Protein AF-A0A5J4N4S5-F1 (afdb_monomer_lite)

pLDDT: mean 73.54, std 13.61, range [40.72, 89.31]

Radius of gyration: 16.89 Å; chains: 1; bounding box: 36×42×38 Å

Sequence (100 aa):
EQTCIITIFRRLGCKFCRLEAVNLSHLKPALDKRNVKLIGISFDKDGVKEFTDGEYFKGELFLDPERKTYEALAFKRVSMFSGFLSLFTKAGRDLNAKAN

Secondary structure (DSSP, 8-state):
---EEEEEES-TT-HHHHHHHHHHHHHHHHHHTTT-EEEEEE--STTHHHHHHTT---SEEEE-TT-HHHHHTT-----HHHHHHHHHSHHHHHHHHTT-

Foldseek 3Di:
DAAEDEAEDEELPDPVSLQVQQVVQVCVVVCVVVRYAYEYEYLYDPNVVVSVVVPSHPGHYYHDVVCVVVVVVVVDPPPVVNVVVVCVDPVVVVVVVVVD

Organism: NCBI:txid34504

Structure (mmCIF, N/CA/C/O backbone):
data_AF-A0A5J4N4S5-F1
#
_entry.id   AF-A0A5J4N4S5-F1
#
loop_
_atom_site.group_PDB
_atom_site.id
_atom_site.type_symbol
_atom_site.label_atom_id
_atom_site.label_alt_id
_atom_site.label_comp_id
_atom_site.label_asym_id
_atom_site.label_entity_id
_atom_site.label_seq_id
_atom_site.pdbx_PDB_ins_code
_atom_site.Cartn_x
_atom_site.Cartn_y
_atom_site.Cartn_z
_atom_site.occupancy
_atom_site.B_iso_or_equiv
_atom_site.auth_seq_id
_atom_site.auth_comp_id
_atom_site.auth_asym_id
_atom_site.auth_atom_id
_atom_site.pdbx_PDB_model_num
ATOM 1 N N . GLU A 1 1 ? -3.512 -14.148 17.069 1.00 55.34 1 GLU A N 1
ATOM 2 C CA . GLU A 1 1 ? -3.448 -14.011 15.600 1.00 55.34 1 GLU A CA 1
ATOM 3 C C . GLU A 1 1 ? -4.281 -12.805 15.200 1.00 55.34 1 GLU A C 1
ATOM 5 O O . GLU A 1 1 ? -5.383 -12.661 15.714 1.00 55.34 1 GLU A O 1
ATOM 10 N N . GLN A 1 2 ? -3.739 -11.897 14.391 1.00 75.94 2 GLN A N 1
ATOM 11 C CA . GLN A 1 2 ? -4.435 -10.685 13.952 1.00 75.94 2 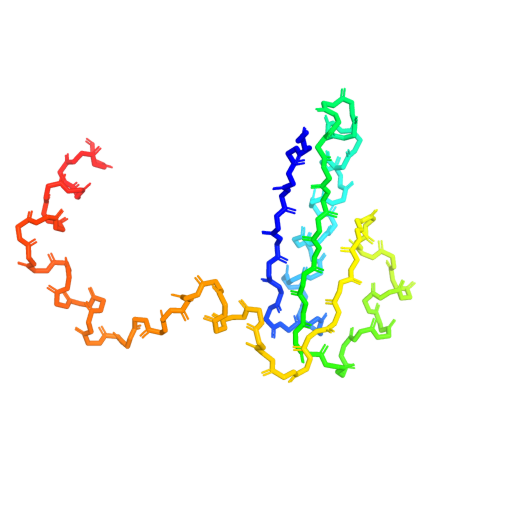GLN A CA 1
ATOM 12 C C . GLN A 1 2 ? -4.555 -10.729 12.431 1.00 75.94 2 GLN A C 1
ATOM 14 O O . GLN A 1 2 ? -3.578 -11.036 11.751 1.00 75.94 2 GLN A O 1
ATOM 19 N N . THR A 1 3 ? -5.743 -10.460 11.894 1.00 85.38 3 THR A N 1
ATOM 20 C CA . THR A 1 3 ? -5.949 -10.424 10.444 1.00 85.38 3 THR A CA 1
ATOM 21 C C . THR A 1 3 ? -5.302 -9.165 9.873 1.00 85.38 3 THR A C 1
ATOM 23 O O . THR A 1 3 ? -5.529 -8.059 10.362 1.00 85.38 3 THR A O 1
ATOM 26 N N . CYS A 1 4 ? -4.508 -9.330 8.821 1.00 87.25 4 CYS A N 1
ATOM 27 C CA . CYS A 1 4 ? -3.814 -8.237 8.152 1.00 87.25 4 CYS A CA 1
ATOM 28 C C . CYS A 1 4 ? -4.178 -8.251 6.670 1.00 87.25 4 CYS A C 1
ATOM 30 O O . CYS A 1 4 ? -4.159 -9.303 6.033 1.00 87.25 4 CYS A O 1
ATOM 32 N N . ILE A 1 5 ? -4.453 -7.081 6.109 1.00 85.75 5 ILE A N 1
ATOM 33 C CA . ILE A 1 5 ? -4.543 -6.868 4.670 1.00 85.75 5 ILE A CA 1
ATOM 34 C C . ILE A 1 5 ? -3.209 -6.289 4.224 1.00 85.75 5 ILE A C 1
ATOM 36 O O . ILE A 1 5 ? -2.833 -5.193 4.637 1.00 85.75 5 ILE A O 1
ATOM 40 N N . ILE A 1 6 ? -2.507 -7.036 3.377 1.00 85.94 6 ILE A N 1
ATOM 41 C CA . ILE A 1 6 ? -1.227 -6.628 2.806 1.00 85.94 6 ILE A CA 1
ATOM 42 C C . ILE A 1 6 ? -1.481 -6.157 1.376 1.00 85.94 6 ILE A C 1
ATOM 44 O O . ILE A 1 6 ? -1.921 -6.926 0.525 1.00 85.94 6 ILE A O 1
ATOM 48 N N . THR A 1 7 ? -1.201 -4.886 1.115 1.00 84.62 7 THR A N 1
ATOM 49 C CA . THR A 1 7 ? -1.298 -4.262 -0.205 1.00 84.62 7 THR A CA 1
ATOM 50 C C . THR A 1 7 ? 0.099 -4.015 -0.737 1.00 84.62 7 THR A C 1
ATOM 52 O O . THR A 1 7 ? 0.934 -3.439 -0.046 1.00 84.62 7 THR A O 1
ATOM 55 N N . ILE A 1 8 ? 0.361 -4.422 -1.976 1.00 82.81 8 ILE A N 1
ATOM 56 C CA . ILE A 1 8 ? 1.680 -4.270 -2.582 1.00 82.81 8 ILE A CA 1
ATOM 57 C C . ILE A 1 8 ? 1.629 -3.188 -3.653 1.00 82.81 8 ILE A C 1
ATOM 59 O O . ILE A 1 8 ? 0.987 -3.342 -4.692 1.00 82.81 8 ILE A O 1
ATOM 63 N N . PHE A 1 9 ? 2.351 -2.098 -3.420 1.00 82.38 9 PHE A N 1
ATOM 64 C CA . PHE A 1 9 ? 2.462 -0.986 -4.348 1.00 82.38 9 PHE A CA 1
ATOM 65 C C . PHE A 1 9 ? 3.670 -1.180 -5.264 1.00 82.38 9 PHE A C 1
ATOM 67 O O . PHE A 1 9 ? 4.796 -1.407 -4.824 1.00 82.38 9 PHE A O 1
ATOM 74 N N . ARG A 1 10 ? 3.434 -1.094 -6.578 1.00 73.44 10 ARG A N 1
ATOM 75 C CA . ARG A 1 10 ? 4.492 -1.250 -7.588 1.00 73.44 10 ARG A CA 1
ATOM 76 C C . ARG A 1 10 ? 5.269 0.043 -7.848 1.00 73.44 10 ARG A C 1
ATOM 78 O O . ARG A 1 10 ? 6.444 -0.034 -8.183 1.00 73.44 10 ARG A O 1
ATOM 85 N N . ARG A 1 11 ? 4.608 1.205 -7.769 1.00 76.62 11 ARG A N 1
ATOM 86 C CA . ARG A 1 11 ? 5.211 2.544 -7.907 1.00 76.62 11 ARG A CA 1
ATOM 87 C C . ARG A 1 11 ? 4.420 3.562 -7.094 1.00 76.62 11 ARG A C 1
ATOM 89 O O . ARG A 1 11 ? 3.231 3.737 -7.353 1.00 76.62 11 ARG A O 1
ATOM 96 N N . LEU A 1 12 ? 5.070 4.258 -6.165 1.00 76.19 12 LEU A N 1
ATOM 97 C CA . LEU A 1 12 ? 4.408 5.245 -5.295 1.00 76.19 12 LEU A CA 1
ATOM 98 C C . LEU A 1 12 ? 4.179 6.592 -6.005 1.00 76.19 12 LEU A C 1
ATOM 100 O O . LEU A 1 12 ? 3.270 7.352 -5.667 1.00 76.19 12 LEU A O 1
ATOM 104 N N . GLY A 1 13 ? 4.934 6.852 -7.076 1.00 71.44 13 GLY A N 1
ATOM 105 C CA . GLY A 1 13 ? 4.760 8.031 -7.932 1.00 71.44 13 GLY A CA 1
ATOM 106 C C . GLY A 1 13 ? 3.550 7.988 -8.881 1.00 71.44 13 GLY A C 1
ATOM 107 O O . GLY A 1 13 ? 3.256 8.981 -9.542 1.00 71.44 13 GLY A O 1
ATOM 108 N N . CYS A 1 14 ? 2.831 6.865 -8.994 1.00 80.06 14 CYS A N 1
ATOM 109 C CA . CYS A 1 14 ? 1.707 6.738 -9.928 1.00 80.06 14 CYS A CA 1
ATOM 110 C C . CYS A 1 14 ? 0.408 7.330 -9.352 1.00 80.06 14 CYS A C 1
ATOM 112 O O . CYS A 1 14 ? -0.008 6.958 -8.255 1.00 80.06 14 CYS A O 1
ATOM 114 N N . LYS A 1 15 ? -0.298 8.172 -10.125 1.00 77.62 15 LYS A N 1
ATOM 115 C CA . LYS A 1 15 ? -1.592 8.767 -9.725 1.00 77.62 15 LYS A CA 1
ATOM 116 C C . LYS A 1 15 ? -2.640 7.716 -9.338 1.00 77.62 15 LYS A C 1
ATOM 118 O O . LYS A 1 15 ? -3.335 7.893 -8.345 1.00 77.62 15 LYS A O 1
ATOM 123 N N . PHE A 1 16 ? -2.712 6.608 -10.077 1.00 79.56 16 PHE A N 1
ATOM 124 C CA . PHE A 1 16 ? -3.633 5.509 -9.766 1.00 79.56 16 PHE A CA 1
ATOM 125 C C . PHE A 1 16 ? -3.292 4.825 -8.440 1.00 79.56 16 PHE A C 1
ATOM 127 O O . PHE A 1 16 ? -4.187 4.544 -7.653 1.00 79.56 16 PHE A O 1
ATOM 134 N N . CYS A 1 17 ? -2.005 4.605 -8.153 1.00 80.19 17 CYS A N 1
ATOM 135 C CA . CYS A 1 17 ? -1.586 4.003 -6.886 1.00 80.19 17 CYS A CA 1
ATOM 136 C C . CYS A 1 17 ? -1.888 4.918 -5.692 1.00 80.19 17 CYS A C 1
ATOM 138 O O . CYS A 1 17 ? -2.264 4.423 -4.635 1.00 80.19 17 CYS A O 1
ATOM 140 N N . ARG A 1 18 ? -1.777 6.243 -5.869 1.00 82.62 18 ARG A N 1
ATOM 141 C CA . ARG A 1 18 ? -2.182 7.226 -4.851 1.00 82.62 18 ARG A CA 1
ATOM 142 C C . ARG A 1 18 ? -3.689 7.210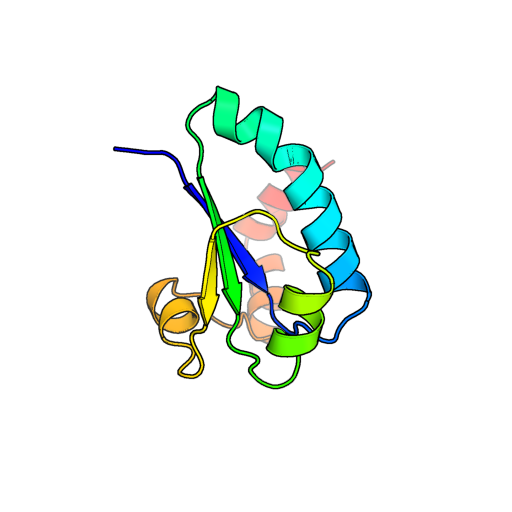 -4.614 1.00 82.62 18 ARG A C 1
ATOM 144 O O . ARG A 1 18 ? -4.112 7.183 -3.467 1.00 82.62 18 ARG A O 1
ATOM 151 N N . LEU A 1 19 ? -4.492 7.176 -5.679 1.00 84.81 19 LEU A N 1
ATOM 152 C CA . LEU A 1 19 ? -5.949 7.087 -5.559 1.00 84.81 19 LEU A CA 1
ATOM 153 C C . LEU A 1 19 ? -6.371 5.818 -4.807 1.00 84.81 19 LEU A C 1
ATOM 155 O O . LEU A 1 19 ? -7.189 5.884 -3.894 1.00 84.81 19 LEU A O 1
ATOM 159 N N . GLU A 1 20 ? -5.767 4.680 -5.146 1.00 83.75 20 GLU A N 1
ATOM 160 C CA . GLU A 1 20 ? -6.058 3.415 -4.474 1.00 83.75 20 GLU A CA 1
ATOM 161 C C . GLU A 1 20 ? -5.637 3.435 -3.000 1.00 83.75 20 GLU A C 1
ATOM 163 O O . GLU A 1 20 ? -6.377 2.976 -2.134 1.00 83.75 20 GLU A O 1
ATOM 168 N N . ALA A 1 21 ? -4.487 4.036 -2.683 1.00 85.81 21 ALA A N 1
ATOM 169 C CA . ALA A 1 21 ? -4.053 4.220 -1.302 1.00 85.81 21 ALA A CA 1
ATOM 170 C C . ALA A 1 21 ? -5.046 5.062 -0.482 1.00 85.81 21 ALA A C 1
ATOM 172 O O . ALA A 1 21 ? -5.349 4.708 0.661 1.00 85.81 21 ALA A O 1
ATOM 173 N N . VAL A 1 22 ? -5.606 6.121 -1.076 1.00 87.38 22 VAL A N 1
ATOM 174 C CA . VAL A 1 22 ? -6.639 6.952 -0.438 1.00 87.38 22 VAL A CA 1
ATOM 175 C C . VAL A 1 22 ? -7.922 6.149 -0.227 1.00 87.38 22 VAL A C 1
ATOM 177 O O . VAL A 1 22 ? -8.480 6.163 0.870 1.00 87.38 22 VAL A O 1
ATOM 180 N N . ASN A 1 23 ? -8.354 5.381 -1.230 1.00 87.06 23 ASN A N 1
ATOM 181 C CA . ASN A 1 23 ? -9.519 4.501 -1.111 1.00 87.06 23 ASN A CA 1
ATOM 182 C C . ASN A 1 23 ? -9.343 3.474 0.019 1.00 87.06 23 ASN A C 1
ATOM 184 O O . ASN A 1 23 ? -10.229 3.309 0.858 1.00 87.06 23 ASN A O 1
ATOM 188 N N . LEU A 1 24 ? -8.176 2.832 0.106 1.00 85.75 24 LEU A N 1
ATOM 189 C CA . LEU A 1 24 ? -7.848 1.906 1.194 1.00 85.75 24 LEU A CA 1
ATOM 190 C C . LEU A 1 24 ? -7.811 2.613 2.555 1.00 85.75 24 LEU A C 1
ATOM 192 O O . LEU A 1 24 ? -8.264 2.067 3.563 1.00 85.75 24 LEU A O 1
ATOM 196 N N . SER A 1 25 ? -7.343 3.858 2.590 1.00 86.12 25 SER A N 1
ATOM 197 C CA . SER A 1 25 ? -7.345 4.686 3.797 1.00 86.12 25 SER A CA 1
ATOM 198 C C . SER A 1 25 ? -8.748 5.066 4.260 1.00 86.12 25 SER A C 1
ATOM 200 O O . SER A 1 25 ? -8.974 5.194 5.463 1.00 86.12 25 SER A O 1
ATOM 202 N N . HIS A 1 26 ? -9.709 5.210 3.346 1.00 88.06 26 HIS A N 1
ATOM 203 C CA . HIS A 1 26 ? -11.120 5.387 3.700 1.00 88.06 26 HIS A CA 1
ATOM 204 C C . HIS A 1 26 ? -11.727 4.119 4.311 1.00 88.06 26 HIS A C 1
ATOM 206 O O . HIS A 1 26 ? -12.611 4.210 5.162 1.00 88.06 26 HIS A O 1
ATOM 212 N N . LEU A 1 27 ? -11.229 2.940 3.928 1.00 85.50 27 LEU A N 1
ATOM 213 C CA . LEU A 1 27 ? -11.659 1.657 4.488 1.00 85.50 27 LEU A CA 1
ATOM 214 C C . LEU A 1 27 ? -11.016 1.358 5.849 1.00 85.50 27 LEU A C 1
ATOM 216 O O . LEU A 1 27 ? -11.603 0.628 6.650 1.00 85.50 27 LEU A O 1
ATOM 220 N N . LYS A 1 28 ? -9.860 1.959 6.157 1.00 85.12 28 LYS A N 1
ATOM 221 C CA . LYS A 1 28 ? -9.151 1.801 7.437 1.00 85.12 28 LYS A CA 1
ATOM 222 C C . LYS A 1 28 ? -10.048 1.881 8.686 1.00 85.12 28 LYS A C 1
ATOM 224 O O . LYS A 1 28 ? -9.998 0.940 9.468 1.00 85.12 28 LYS A O 1
ATOM 229 N N . PRO A 1 29 ? -10.902 2.900 8.903 1.00 87.31 29 PRO A N 1
ATOM 230 C CA . PRO A 1 29 ? -11.751 2.954 10.099 1.00 87.31 29 PRO A CA 1
ATOM 231 C C . PRO A 1 29 ? -12.727 1.771 10.221 1.00 87.31 29 PRO A C 1
ATOM 233 O O . PRO A 1 29 ? -13.084 1.376 11.329 1.00 87.31 29 PRO A O 1
ATOM 236 N N . ALA A 1 30 ? -13.166 1.182 9.105 1.00 87.69 30 ALA A N 1
ATOM 237 C CA . ALA A 1 30 ? -14.002 -0.018 9.126 1.00 87.69 30 ALA A CA 1
ATOM 238 C C . ALA A 1 30 ? -13.188 -1.288 9.435 1.00 87.69 30 ALA A C 1
ATOM 240 O O . ALA A 1 30 ? -13.700 -2.200 10.087 1.00 87.69 30 ALA A O 1
ATOM 241 N N . LEU A 1 31 ? -11.929 -1.333 8.991 1.00 86.56 31 LEU A N 1
ATOM 242 C CA . LEU A 1 31 ? -10.981 -2.414 9.263 1.00 86.56 31 LEU A CA 1
ATOM 243 C C . LEU A 1 31 ? -10.492 -2.390 10.716 1.00 86.56 31 LEU A C 1
ATOM 245 O O . LEU A 1 31 ? -10.525 -3.424 11.381 1.00 86.56 31 LEU A O 1
ATOM 249 N N . ASP A 1 32 ? -10.157 -1.211 11.242 1.00 85.75 32 ASP A N 1
ATOM 250 C CA . ASP A 1 32 ? -9.712 -1.018 12.625 1.00 85.75 32 ASP A CA 1
ATOM 251 C C . ASP A 1 32 ? -10.810 -1.464 13.617 1.00 85.75 32 ASP A C 1
ATOM 253 O O . ASP A 1 32 ? -10.518 -2.144 14.599 1.00 85.75 32 ASP A O 1
ATOM 257 N N . LYS A 1 33 ? -12.099 -1.215 13.314 1.00 88.94 33 LYS A N 1
ATOM 258 C CA . LYS A 1 33 ? -13.245 -1.740 14.098 1.00 88.94 33 LYS A CA 1
ATOM 259 C C . LYS A 1 33 ? -13.301 -3.268 14.160 1.00 88.94 33 LYS A C 1
ATOM 261 O O . LYS A 1 33 ? -13.846 -3.825 15.108 1.00 88.94 33 LYS A O 1
ATOM 266 N N . ARG A 1 34 ? -12.778 -3.946 13.139 1.00 89.31 34 ARG A N 1
ATOM 267 C CA . ARG A 1 34 ? -12.698 -5.411 13.048 1.00 89.31 34 ARG A CA 1
ATOM 268 C C . ARG A 1 34 ? -11.337 -5.940 13.509 1.00 89.31 34 ARG A C 1
ATOM 270 O O . ARG A 1 34 ? -11.068 -7.124 13.341 1.00 89.31 34 ARG A O 1
ATOM 277 N N . ASN A 1 35 ? -10.496 -5.074 14.080 1.00 86.69 35 ASN A N 1
ATOM 278 C CA . ASN A 1 35 ? -9.128 -5.370 14.493 1.00 86.69 35 ASN A CA 1
ATOM 279 C C . ASN A 1 35 ? -8.236 -5.870 13.336 1.00 86.69 35 ASN A C 1
ATOM 281 O O . ASN A 1 35 ? -7.293 -6.635 13.544 1.00 86.69 35 ASN A O 1
ATOM 285 N N . VAL A 1 36 ? -8.547 -5.441 12.107 1.00 88.31 36 VAL A N 1
ATOM 286 C CA . VAL A 1 36 ? -7.810 -5.792 10.891 1.00 88.31 36 VAL A CA 1
ATOM 287 C C . VAL A 1 36 ? -6.779 -4.711 10.590 1.00 88.31 36 VAL A C 1
ATOM 289 O O . VAL A 1 36 ? -7.133 -3.545 10.427 1.00 88.31 36 VAL A O 1
ATOM 292 N N . LYS A 1 37 ? -5.506 -5.094 10.466 1.00 87.00 37 LYS A N 1
ATOM 293 C CA . LYS A 1 37 ? -4.428 -4.163 10.103 1.00 87.00 37 LYS A CA 1
ATOM 294 C C . LYS A 1 37 ? -4.331 -3.969 8.600 1.00 87.00 37 LYS A C 1
ATOM 296 O O . LYS A 1 37 ? -4.439 -4.926 7.842 1.00 87.00 3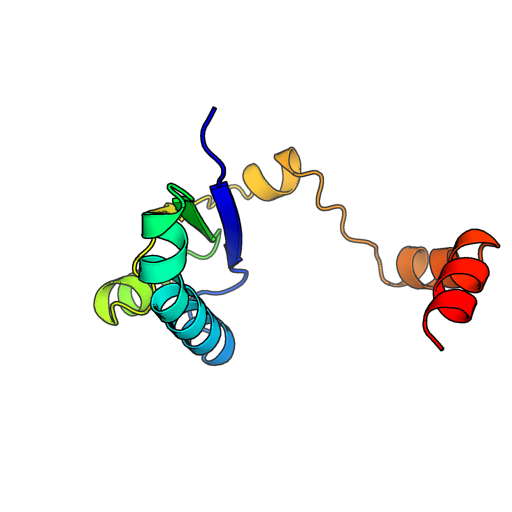7 LYS A O 1
ATOM 301 N N . LEU A 1 38 ? -4.062 -2.738 8.179 1.00 88.19 38 LEU A N 1
ATOM 302 C CA . LEU A 1 38 ? -3.780 -2.391 6.791 1.00 88.19 38 LEU A CA 1
ATOM 303 C C . LEU A 1 38 ? -2.279 -2.120 6.646 1.00 88.19 38 LEU A C 1
ATOM 305 O O . LEU A 1 38 ? -1.764 -1.172 7.241 1.00 88.19 38 LEU A O 1
ATOM 309 N N . ILE A 1 39 ? -1.602 -2.954 5.862 1.00 88.44 39 ILE A N 1
ATOM 310 C CA . ILE A 1 39 ? -0.160 -2.900 5.631 1.00 88.44 39 ILE A CA 1
ATOM 311 C C . ILE A 1 39 ? 0.084 -2.647 4.144 1.00 88.44 39 ILE A C 1
ATOM 313 O O . ILE A 1 39 ? -0.404 -3.388 3.296 1.00 88.44 39 ILE A O 1
ATOM 317 N N . GLY A 1 40 ? 0.830 -1.601 3.815 1.00 88.31 40 GLY A N 1
ATOM 318 C CA . GLY A 1 40 ? 1.289 -1.292 2.467 1.00 88.31 40 GLY A CA 1
ATOM 319 C C . GLY A 1 40 ? 2.759 -1.658 2.323 1.00 88.31 40 GLY A C 1
ATOM 320 O O . GLY A 1 40 ? 3.557 -1.276 3.166 1.00 88.31 40 GLY A O 1
ATOM 321 N N . ILE A 1 41 ? 3.148 -2.366 1.267 1.00 86.50 41 ILE A N 1
ATOM 322 C CA . ILE A 1 41 ? 4.549 -2.700 0.987 1.00 86.50 41 ILE A CA 1
ATOM 323 C C . ILE A 1 41 ? 4.922 -2.127 -0.374 1.00 86.50 41 ILE A C 1
ATOM 325 O O . ILE A 1 41 ? 4.231 -2.374 -1.361 1.00 86.50 41 ILE A O 1
ATOM 329 N N . SER A 1 42 ? 6.015 -1.374 -0.443 1.00 84.12 42 SER A N 1
ATOM 330 C CA . SER A 1 42 ? 6.552 -0.829 -1.692 1.00 84.12 42 SER A CA 1
ATOM 331 C C . SER A 1 42 ? 8.036 -1.134 -1.817 1.00 84.12 42 SER A C 1
ATOM 333 O O . SER A 1 42 ? 8.770 -1.068 -0.838 1.00 84.12 42 SER A O 1
ATOM 335 N N . PHE A 1 43 ? 8.498 -1.411 -3.033 1.00 82.31 43 PHE A N 1
ATOM 336 C CA . PHE A 1 43 ? 9.931 -1.493 -3.343 1.00 82.31 43 PHE A CA 1
ATOM 337 C C . PHE A 1 43 ? 10.479 -0.209 -3.977 1.00 82.31 43 PHE A C 1
ATOM 339 O O . PHE A 1 43 ? 11.685 -0.073 -4.173 1.00 82.31 43 PHE A O 1
ATOM 346 N N . ASP A 1 44 ? 9.590 0.710 -4.350 1.00 78.06 44 ASP A N 1
ATOM 347 C CA . ASP A 1 44 ? 9.928 1.963 -5.010 1.00 78.06 44 ASP A CA 1
ATOM 348 C C . ASP A 1 44 ? 10.317 3.010 -3.962 1.00 78.06 44 ASP A C 1
ATOM 350 O O . ASP A 1 44 ? 9.506 3.316 -3.088 1.00 78.06 44 ASP A O 1
ATOM 354 N N . LYS A 1 45 ? 11.553 3.521 -4.043 1.00 74.62 45 LYS A N 1
ATOM 355 C CA . LYS A 1 45 ? 12.124 4.529 -3.130 1.00 74.62 45 LYS A CA 1
ATOM 356 C C . LYS A 1 45 ? 11.822 5.958 -3.568 1.00 74.62 45 LYS A C 1
ATOM 358 O O . LYS A 1 45 ? 11.680 6.830 -2.713 1.00 74.62 45 LYS A O 1
ATOM 363 N N . ASP A 1 46 ? 11.716 6.183 -4.873 1.00 74.50 46 ASP A N 1
ATOM 364 C CA . ASP A 1 46 ? 11.721 7.532 -5.441 1.00 74.50 46 ASP A CA 1
ATOM 365 C C . ASP A 1 46 ? 10.416 8.284 -5.167 1.00 74.50 46 ASP A C 1
ATOM 367 O O . ASP A 1 46 ? 10.436 9.500 -5.061 1.00 74.50 46 ASP A O 1
ATOM 371 N N . GLY A 1 47 ? 9.298 7.570 -4.996 1.00 73.00 47 GLY A N 1
ATOM 372 C CA . GLY A 1 47 ? 7.985 8.166 -4.720 1.00 73.00 47 GLY A CA 1
ATOM 373 C C . GLY A 1 47 ? 7.533 8.118 -3.258 1.00 73.00 47 GLY A C 1
ATOM 374 O O . GLY A 1 47 ? 6.371 8.413 -2.985 1.00 73.00 47 GLY A O 1
ATOM 375 N N . VAL A 1 48 ? 8.381 7.661 -2.327 1.00 78.88 48 VAL A N 1
ATOM 376 C CA . VAL A 1 48 ? 7.990 7.457 -0.916 1.00 78.88 48 VAL A CA 1
ATOM 377 C C . VAL A 1 48 ? 7.743 8.783 -0.224 1.00 78.88 48 VAL A C 1
ATOM 379 O O . VAL A 1 48 ? 6.791 8.902 0.537 1.00 78.88 48 VAL A O 1
ATOM 382 N N . LYS A 1 49 ? 8.592 9.780 -0.488 1.00 77.38 49 LYS A N 1
ATOM 383 C CA . LYS A 1 49 ? 8.505 11.077 0.182 1.00 77.38 49 LYS A CA 1
ATOM 384 C C . LYS A 1 49 ? 7.191 11.765 -0.147 1.00 77.38 49 LYS A C 1
ATOM 386 O O . LYS A 1 49 ? 6.470 12.122 0.769 1.00 77.38 49 LYS A O 1
ATOM 391 N N . GLU A 1 50 ? 6.834 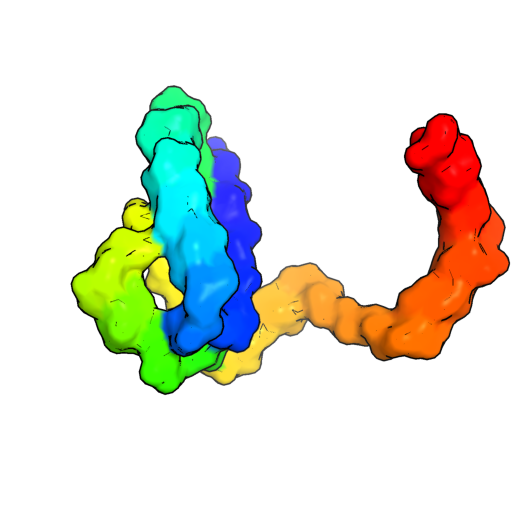11.856 -1.424 1.00 80.06 50 GLU A N 1
ATOM 392 C CA . GLU A 1 50 ? 5.570 12.449 -1.864 1.00 80.06 50 GLU A CA 1
ATOM 393 C C . GLU A 1 50 ? 4.369 11.629 -1.393 1.00 80.06 50 GLU A C 1
ATOM 395 O O . GLU A 1 50 ? 3.291 12.174 -1.173 1.00 80.06 50 GLU A O 1
ATOM 400 N N . PHE A 1 51 ? 4.532 10.310 -1.268 1.00 80.62 51 PHE A N 1
ATOM 401 C CA . PHE A 1 51 ? 3.457 9.432 -0.830 1.00 80.62 51 PHE A CA 1
ATOM 402 C C . PHE A 1 51 ? 3.151 9.575 0.666 1.00 80.62 51 PHE A C 1
ATOM 404 O O . PHE A 1 51 ? 1.983 9.579 1.055 1.00 80.62 51 PHE A O 1
ATOM 411 N N . THR A 1 52 ? 4.194 9.721 1.483 1.00 79.00 52 THR A N 1
ATOM 412 C CA . THR A 1 52 ? 4.080 9.972 2.922 1.00 79.00 52 THR A CA 1
ATOM 413 C C . THR A 1 52 ? 3.653 11.413 3.205 1.00 79.00 52 THR A C 1
ATOM 415 O O . THR A 1 52 ? 2.776 11.622 4.033 1.00 79.00 52 THR A O 1
ATOM 418 N N . ASP A 1 53 ? 4.221 12.392 2.495 1.00 81.62 53 ASP A N 1
ATOM 419 C CA . ASP A 1 53 ? 3.916 13.823 2.657 1.00 81.62 53 ASP A CA 1
ATOM 420 C C . ASP A 1 53 ? 2.468 14.155 2.269 1.00 81.62 53 ASP A C 1
ATOM 422 O O . ASP A 1 53 ? 1.795 14.927 2.941 1.00 81.62 53 ASP A O 1
ATOM 426 N N . GLY A 1 54 ? 1.941 13.501 1.229 1.00 77.94 54 GLY A N 1
ATOM 427 C CA . GLY A 1 54 ? 0.540 13.647 0.836 1.00 77.94 54 GLY A CA 1
ATOM 428 C C . GLY A 1 54 ? -0.460 12.858 1.688 1.00 77.94 54 GLY A C 1
ATOM 429 O O . GLY A 1 54 ? -1.634 12.828 1.322 1.00 77.94 54 GLY A O 1
ATOM 430 N N . GLU A 1 55 ? -0.012 12.174 2.752 1.00 80.75 55 GLU A N 1
ATOM 431 C CA . GLU A 1 55 ? -0.828 11.323 3.638 1.00 80.75 55 GLU A CA 1
ATOM 432 C C . GLU A 1 55 ? -1.813 10.406 2.885 1.00 80.75 55 GLU A C 1
ATOM 434 O O . GLU A 1 55 ? -2.930 10.125 3.331 1.00 80.75 55 GLU A O 1
ATOM 439 N N . TYR A 1 56 ? -1.410 9.903 1.713 1.00 80.75 56 TYR A N 1
ATOM 440 C CA . TYR A 1 56 ? -2.307 9.110 0.870 1.00 80.75 56 TYR A CA 1
ATOM 441 C C . TYR A 1 56 ? -2.643 7.754 1.499 1.00 80.75 56 TYR A C 1
ATOM 443 O O . TYR A 1 56 ? -3.642 7.139 1.131 1.00 80.75 56 TYR A O 1
ATOM 451 N N . PHE A 1 57 ? -1.821 7.277 2.439 1.00 84.06 57 PHE A N 1
ATOM 452 C CA . PHE A 1 57 ? -1.990 5.992 3.102 1.00 84.06 57 PHE A CA 1
ATOM 453 C C . PHE A 1 57 ? -1.969 6.130 4.623 1.00 84.06 57 PHE A C 1
ATOM 455 O O . PHE A 1 57 ? -0.951 6.475 5.209 1.00 84.06 57 PHE A O 1
ATOM 462 N N . LYS A 1 58 ? -3.086 5.790 5.269 1.00 83.25 58 LYS A N 1
ATOM 463 C CA . LYS A 1 58 ? -3.235 5.820 6.734 1.00 83.25 58 LYS A CA 1
ATOM 464 C C . LYS A 1 58 ? -2.812 4.514 7.426 1.00 83.25 58 LYS A C 1
ATOM 466 O O . LYS A 1 58 ? -2.999 4.373 8.633 1.00 83.25 58 LYS A O 1
ATOM 471 N N . GLY A 1 59 ? -2.349 3.518 6.671 1.00 84.00 59 GLY A N 1
ATOM 472 C CA . GLY A 1 59 ? -1.887 2.228 7.195 1.00 84.00 59 GLY A CA 1
ATOM 473 C C . GLY A 1 59 ? -0.383 2.189 7.483 1.00 84.00 59 GLY A C 1
ATOM 474 O O . GLY A 1 59 ? 0.323 3.180 7.321 1.00 84.00 59 GLY A O 1
ATOM 475 N N . GLU A 1 60 ? 0.116 1.016 7.875 1.00 86.25 60 GLU A N 1
ATOM 476 C CA . GLU A 1 60 ? 1.551 0.787 8.088 1.00 86.25 60 GLU A CA 1
ATOM 477 C C . GLU A 1 60 ? 2.250 0.611 6.731 1.00 86.25 60 GLU A C 1
ATOM 479 O O . GLU A 1 60 ? 1.954 -0.340 6.009 1.00 86.25 60 GLU A O 1
ATOM 484 N N . LEU A 1 61 ? 3.150 1.524 6.355 1.00 86.31 61 LEU A N 1
ATOM 485 C CA . LEU A 1 61 ? 3.887 1.458 5.090 1.00 86.31 61 LEU A CA 1
ATOM 486 C C . LEU A 1 61 ? 5.298 0.895 5.314 1.00 86.31 61 LEU A C 1
ATOM 488 O O . LEU A 1 61 ? 6.101 1.484 6.034 1.00 86.31 61 LEU A O 1
ATOM 492 N N . PHE A 1 62 ? 5.618 -0.211 4.650 1.00 85.38 62 PHE A N 1
ATOM 493 C CA . PHE A 1 62 ? 6.935 -0.837 4.652 1.00 85.38 62 PHE A CA 1
ATOM 494 C C . PHE A 1 62 ? 7.627 -0.641 3.310 1.00 85.38 62 PHE A C 1
ATOM 496 O O . PHE A 1 62 ? 7.031 -0.797 2.240 1.00 85.38 62 PHE A O 1
ATOM 503 N N . LEU A 1 63 ? 8.919 -0.336 3.382 1.00 84.12 63 LEU A N 1
ATOM 504 C CA . LEU A 1 63 ? 9.777 -0.233 2.218 1.00 84.12 63 LEU A CA 1
ATOM 505 C C . LEU A 1 63 ? 10.665 -1.473 2.112 1.00 84.12 63 LEU A C 1
ATOM 507 O O . LEU A 1 63 ? 11.489 -1.725 2.986 1.00 84.12 63 LEU A O 1
ATOM 511 N N . ASP A 1 64 ? 10.540 -2.197 1.009 1.00 81.81 64 ASP A N 1
ATOM 512 C CA . ASP A 1 64 ? 11.363 -3.356 0.684 1.00 81.81 64 ASP A CA 1
ATOM 513 C C . ASP A 1 64 ? 12.092 -3.143 -0.654 1.00 81.81 64 ASP A C 1
ATOM 515 O O . ASP A 1 64 ? 11.646 -3.613 -1.706 1.00 81.81 64 ASP A O 1
ATOM 519 N N . PRO A 1 65 ? 13.219 -2.409 -0.650 1.00 74.50 65 PRO A N 1
ATOM 520 C CA . PRO A 1 65 ? 13.961 -2.113 -1.873 1.00 74.50 65 PRO A CA 1
ATOM 521 C C . PRO A 1 65 ? 14.584 -3.353 -2.521 1.00 74.50 65 PRO A C 1
ATOM 523 O O . PRO A 1 65 ? 14.884 -3.333 -3.713 1.00 74.50 65 PRO A O 1
ATOM 526 N N . GLU A 1 66 ? 14.769 -4.427 -1.755 1.00 72.50 66 GLU A N 1
ATOM 527 C CA . GLU A 1 66 ? 15.379 -5.673 -2.217 1.00 72.50 66 GLU A CA 1
ATOM 528 C C . GLU A 1 66 ? 14.351 -6.631 -2.835 1.00 72.50 66 GLU A C 1
ATOM 530 O O . GLU A 1 66 ? 14.729 -7.684 -3.335 1.00 72.50 66 GLU A O 1
ATOM 535 N N . ARG A 1 67 ? 13.057 -6.264 -2.853 1.00 70.88 67 ARG A N 1
ATOM 536 C CA . ARG A 1 67 ? 11.945 -7.088 -3.366 1.00 70.88 67 ARG A CA 1
ATOM 537 C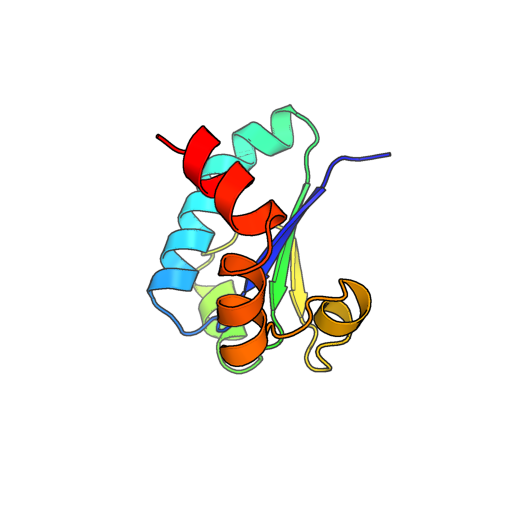 C . ARG A 1 67 ? 11.847 -8.468 -2.702 1.00 70.88 67 ARG A C 1
ATOM 539 O O . ARG A 1 67 ? 11.183 -9.359 -3.238 1.00 70.88 67 ARG A O 1
ATOM 546 N N . LYS A 1 68 ? 12.432 -8.636 -1.516 1.00 69.25 68 LYS A N 1
ATOM 547 C CA . LYS A 1 68 ? 12.404 -9.878 -0.735 1.00 69.25 68 LYS A CA 1
ATOM 548 C C . LYS A 1 68 ? 10.984 -10.312 -0.388 1.00 69.25 68 LYS A C 1
ATOM 550 O O . LYS A 1 68 ? 10.696 -11.498 -0.348 1.00 69.25 68 LYS A O 1
ATOM 555 N N . THR A 1 69 ? 10.069 -9.368 -0.205 1.00 69.56 69 THR A N 1
ATOM 556 C CA . THR A 1 69 ? 8.644 -9.608 0.045 1.00 69.56 69 THR A CA 1
ATOM 557 C C . THR A 1 69 ? 7.965 -10.213 -1.183 1.00 69.56 69 THR A C 1
ATOM 559 O O . THR A 1 69 ? 7.141 -11.109 -1.045 1.00 69.56 69 THR A O 1
ATOM 562 N N . TYR A 1 70 ? 8.326 -9.777 -2.395 1.00 65.31 70 TYR A N 1
ATOM 563 C CA . TYR A 1 70 ? 7.823 -10.383 -3.636 1.00 65.31 70 TYR A CA 1
ATOM 564 C C . TYR A 1 70 ? 8.322 -11.821 -3.804 1.00 65.31 70 TYR A C 1
ATOM 566 O O . TYR A 1 70 ? 7.561 -12.688 -4.236 1.00 65.31 70 TYR A O 1
ATOM 574 N N . GLU A 1 71 ? 9.586 -12.064 -3.453 1.00 64.56 71 GLU A N 1
ATOM 575 C CA . GLU A 1 71 ? 10.185 -13.400 -3.468 1.00 64.56 71 GL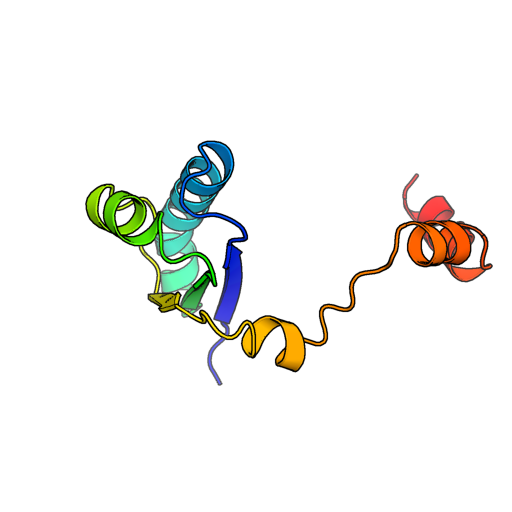U A CA 1
ATOM 576 C C . GLU A 1 71 ? 9.561 -14.310 -2.402 1.00 64.56 71 GLU A C 1
ATOM 578 O O . GLU A 1 71 ? 9.170 -15.434 -2.712 1.00 64.56 71 GLU A O 1
ATOM 583 N N . ALA A 1 72 ? 9.376 -13.804 -1.179 1.00 63.66 72 ALA A N 1
ATOM 584 C CA . ALA A 1 72 ? 8.785 -14.526 -0.053 1.00 63.66 72 ALA A CA 1
ATOM 585 C C . ALA A 1 72 ? 7.298 -14.844 -0.263 1.00 63.66 72 ALA A C 1
ATOM 587 O O . ALA A 1 72 ? 6.841 -15.928 0.091 1.00 63.66 72 ALA A O 1
ATOM 588 N N . LEU A 1 73 ? 6.543 -13.933 -0.885 1.00 66.88 73 LEU A N 1
ATOM 589 C CA . LEU A 1 73 ? 5.144 -14.160 -1.264 1.00 66.88 73 LEU A CA 1
ATOM 590 C C . LEU A 1 73 ? 5.004 -15.044 -2.512 1.00 66.88 73 LEU A C 1
ATOM 592 O O . LEU A 1 73 ? 3.884 -15.298 -2.952 1.00 66.88 73 LEU A O 1
ATOM 596 N N . ALA A 1 74 ? 6.120 -15.501 -3.096 1.00 57.47 74 ALA A N 1
ATOM 597 C CA . ALA A 1 74 ? 6.157 -16.307 -4.309 1.00 57.47 74 ALA A CA 1
ATOM 598 C C . ALA A 1 74 ? 5.274 -15.733 -5.431 1.00 57.47 74 ALA A C 1
ATOM 600 O O . ALA A 1 74 ? 4.693 -16.495 -6.213 1.00 57.47 74 ALA A O 1
ATOM 601 N N . PHE A 1 75 ? 5.191 -14.396 -5.541 1.00 55.16 75 PHE A N 1
ATOM 602 C CA . PHE A 1 75 ? 4.571 -13.714 -6.677 1.00 55.16 75 PHE A CA 1
ATOM 603 C C . PHE A 1 75 ? 5.444 -13.968 -7.910 1.00 55.16 75 PHE A C 1
ATOM 605 O O . PHE A 1 75 ? 6.218 -13.124 -8.365 1.00 55.16 75 PHE A O 1
ATOM 612 N N . LYS A 1 76 ? 5.351 -15.182 -8.455 1.00 46.53 76 LYS A N 1
ATOM 613 C CA . LYS A 1 76 ? 5.961 -15.541 -9.723 1.00 46.53 76 LYS A CA 1
ATOM 614 C C . LYS A 1 76 ? 5.355 -14.612 -10.762 1.00 46.53 76 LYS A C 1
ATOM 616 O O . LYS A 1 76 ? 4.136 -14.551 -10.913 1.00 46.53 76 LYS A O 1
ATOM 621 N N . ARG A 1 77 ? 6.205 -13.915 -11.523 1.00 45.03 77 ARG A N 1
ATOM 622 C CA . ARG A 1 77 ? 5.795 -13.421 -12.838 1.00 45.03 77 ARG A CA 1
ATOM 623 C C . ARG A 1 77 ? 5.252 -14.629 -13.590 1.00 45.03 77 ARG A C 1
ATOM 625 O O . ARG A 1 77 ? 6.026 -15.461 -14.060 1.00 45.03 77 ARG A O 1
ATOM 632 N N . VAL A 1 78 ? 3.936 -14.723 -13.719 1.00 47.50 78 VAL A N 1
ATOM 633 C CA . VAL A 1 78 ? 3.358 -15.432 -14.849 1.00 47.50 78 VAL A CA 1
ATOM 634 C C . VAL A 1 78 ? 3.803 -14.638 -16.066 1.00 47.50 78 VAL A C 1
ATOM 636 O O . VAL A 1 78 ? 3.272 -13.576 -16.380 1.00 47.50 78 VAL A O 1
ATOM 639 N N . SER A 1 79 ? 4.904 -15.079 -16.675 1.00 45.03 79 SER A N 1
ATOM 640 C CA . SER A 1 79 ? 5.280 -14.604 -17.997 1.00 45.03 79 SER A CA 1
ATOM 641 C C . SER A 1 79 ? 4.048 -14.771 -18.884 1.00 45.03 79 SER A C 1
ATOM 643 O O . SER A 1 79 ? 3.323 -15.754 -18.742 1.00 45.03 79 SER A O 1
ATOM 645 N N . MET A 1 80 ? 3.772 -13.812 -19.765 1.00 50.41 80 MET A N 1
ATOM 646 C CA . MET A 1 80 ? 2.564 -13.774 -20.606 1.00 50.41 80 MET A CA 1
ATOM 647 C C . MET A 1 80 ? 2.276 -15.126 -21.293 1.00 50.41 80 MET A C 1
ATOM 649 O O . MET A 1 80 ? 1.126 -15.510 -21.479 1.00 50.41 80 MET A O 1
ATOM 653 N N . PHE A 1 81 ? 3.336 -15.892 -21.560 1.00 51.34 81 PHE A N 1
ATOM 654 C CA . PHE A 1 81 ? 3.305 -17.253 -22.079 1.00 51.34 81 PHE A CA 1
ATOM 655 C C . PHE A 1 81 ? 2.701 -18.302 -21.126 1.00 51.34 81 PHE A C 1
ATOM 657 O O . PHE A 1 81 ? 1.905 -19.125 -21.563 1.00 51.34 81 PHE A O 1
ATOM 664 N N . SER A 1 82 ? 3.026 -18.283 -19.827 1.00 53.28 82 SER A N 1
ATOM 665 C CA . SER A 1 82 ? 2.438 -19.209 -18.848 1.00 53.28 82 SER A CA 1
ATOM 666 C C . SER A 1 82 ? 1.025 -18.796 -18.440 1.00 53.28 82 SER A C 1
ATOM 668 O O . SER A 1 82 ? 0.194 -19.668 -18.206 1.00 53.28 82 SER A O 1
ATOM 670 N N . GLY A 1 83 ? 0.728 -17.490 -18.434 1.00 54.75 83 GLY A N 1
ATOM 671 C CA . GLY A 1 83 ? -0.631 -16.966 -18.273 1.00 54.75 83 GLY A CA 1
ATOM 672 C C . GLY A 1 83 ? -1.558 -17.453 -19.391 1.00 54.75 83 GLY A C 1
ATOM 673 O O . GLY A 1 83 ? -2.582 -18.073 -19.113 1.00 54.75 83 GLY A O 1
ATOM 674 N N . PHE A 1 84 ? -1.145 -17.276 -20.651 1.00 57.34 84 PHE A N 1
ATOM 675 C CA . PHE A 1 84 ? -1.868 -17.792 -21.816 1.00 57.34 84 PHE A CA 1
ATOM 676 C C . PHE A 1 84 ? -1.988 -19.323 -21.790 1.00 57.34 84 PHE A C 1
ATOM 678 O O . PHE A 1 84 ? -3.086 -19.846 -21.939 1.00 57.34 84 PHE A O 1
ATOM 685 N N . LEU A 1 85 ? -0.908 -20.061 -21.509 1.00 54.31 85 LEU A N 1
ATOM 686 C CA . LEU A 1 85 ? -0.961 -21.529 -21.474 1.00 54.31 85 LEU A CA 1
ATOM 687 C C . LEU A 1 85 ? -1.861 -22.063 -20.344 1.00 54.31 85 LEU A C 1
ATOM 689 O O . LEU A 1 85 ? -2.509 -23.095 -20.510 1.00 54.31 85 LEU A O 1
ATOM 693 N N . SER A 1 86 ? -1.955 -21.338 -19.223 1.00 55.50 86 SER A N 1
ATOM 694 C CA . SER A 1 86 ? -2.839 -21.680 -18.100 1.00 55.50 86 SER A CA 1
ATOM 695 C C . SER A 1 86 ? -4.329 -21.443 -18.386 1.00 55.50 86 SER A C 1
ATOM 697 O O . SER A 1 86 ? -5.182 -22.057 -17.750 1.00 55.50 86 SER A O 1
ATOM 699 N N . LEU A 1 87 ? -4.651 -20.607 -19.380 1.00 54.72 87 LEU A N 1
ATOM 700 C CA . LEU A 1 87 ? -6.011 -20.461 -19.909 1.00 54.72 87 LEU A CA 1
ATOM 701 C C . LEU A 1 87 ? -6.387 -21.601 -20.875 1.00 54.72 87 LEU A C 1
ATOM 703 O O . LEU A 1 87 ? -7.570 -21.896 -21.033 1.00 54.72 87 LEU A O 1
ATOM 707 N N . PHE A 1 88 ? -5.404 -22.278 -21.484 1.00 55.62 88 PHE A N 1
ATOM 708 C CA . PHE A 1 88 ? -5.628 -23.431 -22.371 1.00 55.62 88 PHE A CA 1
ATOM 709 C C . PHE A 1 88 ? -5.666 -24.784 -21.642 1.00 55.62 88 PHE A C 1
ATOM 711 O O . PHE A 1 88 ? -6.154 -25.774 -22.198 1.00 55.62 88 PHE A O 1
ATOM 718 N N . THR A 1 89 ? -5.208 -24.865 -20.391 1.00 60.09 89 THR A N 1
ATOM 719 C CA . THR A 1 89 ? -5.380 -26.068 -19.565 1.00 60.09 89 THR A CA 1
ATOM 720 C C . THR A 1 89 ? -6.836 -26.221 -19.108 1.00 60.09 89 THR A C 1
ATOM 722 O O . THR A 1 89 ? -7.564 -25.247 -18.931 1.00 60.09 89 THR A O 1
ATOM 725 N N . LYS A 1 90 ? -7.298 -27.469 -18.914 1.00 57.34 90 LYS A N 1
ATOM 726 C CA . LYS A 1 90 ? -8.693 -27.787 -18.521 1.00 57.34 90 LYS A CA 1
ATOM 727 C C . LYS A 1 90 ? -9.190 -26.979 -17.308 1.00 57.34 90 LYS A C 1
ATOM 729 O O . LYS A 1 90 ? -10.357 -26.616 -17.284 1.00 57.34 90 LYS A O 1
ATOM 734 N N . ALA A 1 91 ? -8.302 -26.639 -16.370 1.00 59.03 91 ALA A N 1
ATOM 735 C CA . ALA A 1 91 ? -8.614 -25.809 -15.205 1.00 59.03 91 ALA A CA 1
ATOM 736 C C . ALA A 1 91 ? -8.984 -24.350 -15.557 1.00 59.03 91 ALA A C 1
ATOM 738 O O . ALA A 1 91 ? -9.843 -23.768 -14.902 1.00 59.03 91 ALA A O 1
ATOM 739 N N . GLY A 1 92 ? -8.391 -23.770 -16.609 1.00 56.12 92 GLY A N 1
ATOM 740 C CA . GLY A 1 92 ? -8.711 -22.417 -17.077 1.00 56.12 92 GLY A CA 1
ATOM 741 C C . GLY A 1 92 ? -10.084 -22.324 -17.747 1.00 56.12 92 GLY A C 1
ATOM 742 O O . GLY A 1 92 ? -10.807 -21.351 -17.546 1.00 56.12 92 GLY A O 1
ATOM 743 N N . ARG A 1 93 ? -10.495 -23.373 -18.476 1.00 60.19 93 ARG A N 1
ATOM 744 C CA . ARG A 1 93 ? -11.847 -23.461 -19.059 1.00 60.19 93 ARG A CA 1
ATOM 745 C C . ARG A 1 93 ? -12.939 -23.587 -17.999 1.00 60.19 93 ARG A C 1
ATOM 747 O O . ARG A 1 93 ? -13.975 -22.948 -18.138 1.00 60.19 93 ARG A O 1
ATOM 754 N N . ASP A 1 94 ? -12.692 -24.354 -16.940 1.00 61.22 94 ASP A N 1
ATOM 755 C CA . ASP A 1 94 ? -13.668 -24.571 -15.862 1.00 61.22 94 ASP A CA 1
ATOM 756 C C . ASP A 1 94 ? -13.897 -23.307 -15.016 1.00 61.22 94 ASP A C 1
ATOM 758 O O . ASP A 1 94 ? -15.020 -23.008 -14.611 1.00 61.22 94 ASP A O 1
ATOM 762 N N . LEU A 1 95 ? -12.840 -22.514 -14.803 1.00 56.41 95 LEU A N 1
ATOM 763 C CA . LEU A 1 95 ? -12.936 -21.210 -14.142 1.00 56.41 95 LEU A CA 1
ATOM 764 C C . LEU A 1 95 ? -13.669 -20.172 -15.004 1.00 56.41 95 LEU A C 1
ATOM 766 O O . LEU A 1 95 ? -14.438 -19.385 -14.464 1.00 56.41 95 LEU A O 1
ATOM 770 N N . ASN A 1 96 ? -13.490 -20.198 -16.330 1.00 55.41 96 ASN A N 1
ATOM 771 C CA . ASN A 1 96 ? -14.191 -19.284 -17.239 1.00 55.41 96 ASN A CA 1
ATOM 772 C C . ASN A 1 96 ? -15.674 -19.664 -17.435 1.00 55.41 96 ASN A C 1
ATOM 774 O O . ASN A 1 96 ? -16.518 -18.798 -17.645 1.00 55.41 96 ASN A O 1
ATOM 778 N N . ALA A 1 97 ? -16.010 -20.954 -17.326 1.00 57.09 97 ALA A N 1
ATOM 779 C CA . ALA A 1 97 ? -17.390 -21.436 -17.380 1.00 57.09 97 ALA A CA 1
ATOM 780 C C . ALA A 1 97 ? -18.201 -21.082 -16.121 1.00 57.09 97 ALA A C 1
ATOM 782 O O . ALA A 1 97 ? -19.405 -20.890 -16.217 1.00 57.09 97 ALA A O 1
ATOM 783 N N . LYS A 1 98 ? -17.552 -20.965 -14.952 1.00 56.28 98 LYS A N 1
ATOM 784 C CA . LYS A 1 98 ? -18.189 -20.512 -13.698 1.00 56.28 98 LYS A CA 1
ATOM 785 C C . LYS A 1 98 ? -18.266 -18.990 -13.550 1.00 56.28 98 LYS A C 1
ATOM 787 O O . LYS A 1 98 ? -18.872 -18.512 -12.597 1.00 56.28 98 LYS A O 1
ATOM 792 N N . ALA A 1 99 ? -17.608 -18.248 -14.439 1.00 53.16 99 ALA A N 1
ATOM 793 C CA . ALA A 1 99 ? -17.568 -16.789 -14.424 1.00 53.16 99 ALA A CA 1
ATOM 794 C C . ALA A 1 99 ? -18.633 -16.132 -15.328 1.00 53.16 99 ALA A C 1
ATOM 796 O O . ALA A 1 99 ? -18.683 -14.904 -15.372 1.00 53.16 99 ALA A O 1
ATOM 797 N N . ASN A 1 100 ? -19.462 -16.923 -16.026 1.00 40.72 100 ASN A N 1
ATOM 798 C CA . ASN A 1 100 ? -20.678 -16.461 -16.709 1.00 40.72 100 ASN A CA 1
ATOM 799 C C . ASN A 1 100 ? -21.927 -16.897 -15.947 1.00 40.72 100 ASN A C 1
ATOM 801 O O . ASN A 1 100 ? -21.946 -18.062 -15.491 1.00 40.72 100 ASN A O 1
#

InterPro domains:
  IPR032801 Peroxiredoxin-like 2A/B/C [PF13911] (24-93)
  IPR032801 Peroxiredoxin-like 2A/B/C [PTHR28630] (2-86)
  IPR036249 Thioredoxin-like superfamily [SSF52833] (3-74)